Protein AF-A0A140KDW2-F1 (afdb_monomer_lite)

Foldseek 3Di:
DPPLVVCQQVCQVLQVHDGCLLVVLLPDDDPVPQSVDQSPQLLNQLLVVVCSVPQKDKDALVVSLVVSQVCQVVDPHHNVRDDPDSVVSVVVCVSCQVSCVSRQKHWDWFFDDPVRGIMIMIHGRDD

Secondary structure (DSSP, 8-state):
--SSTTTHHHHTGGGTPPTTHHHHHTTS-S-TTTTHHHHT-HHHHHHHHHHHH-SEEEE-HHHHHHHHHHHGGGSSS-TTTS-SSHHHHHHHHHHHHHHHHHTTEEEEEEEETTTTEEEEEEEE---

pLDDT: mean 71.91, std 20.24, range [28.05, 95.19]

Radius of gyration: 14.61 Å; chains: 1; bounding box: 35×35×35 Å

Structure (mmCIF, N/CA/C/O backbone):
data_AF-A0A140KDW2-F1
#
_entry.id   AF-A0A140KDW2-F1
#
loop_
_atom_site.group_PDB
_atom_site.id
_atom_site.type_symbol
_atom_site.label_atom_id
_atom_site.label_alt_id
_atom_site.label_comp_id
_atom_site.label_asym_id
_atom_site.label_entity_id
_atom_site.label_seq_id
_atom_site.pdbx_PDB_ins_code
_atom_site.Cartn_x
_atom_site.Cartn_y
_atom_site.Cartn_z
_atom_site.occupancy
_atom_site.B_iso_or_equiv
_atom_site.auth_seq_id
_atom_site.auth_comp_id
_atom_site.auth_asym_id
_atom_site.auth_atom_id
_atom_site.pdbx_PDB_model_num
ATOM 1 N N . MET A 1 1 ? 17.615 -7.715 -18.105 1.00 37.72 1 MET A N 1
ATOM 2 C CA . MET A 1 1 ? 16.428 -7.559 -17.235 1.00 37.72 1 MET A CA 1
ATOM 3 C C . MET A 1 1 ? 15.828 -8.936 -16.998 1.00 37.72 1 MET A C 1
ATOM 5 O O . MET A 1 1 ? 14.771 -9.239 -17.527 1.00 37.72 1 MET A O 1
ATOM 9 N N . ALA A 1 2 ? 16.565 -9.793 -16.287 1.00 28.05 2 ALA A N 1
ATOM 10 C CA . ALA A 1 2 ? 16.181 -11.183 -16.024 1.00 28.05 2 ALA A CA 1
ATOM 11 C C . ALA A 1 2 ? 16.378 -11.583 -14.549 1.00 28.05 2 ALA A C 1
ATOM 13 O O . ALA A 1 2 ? 15.960 -12.665 -14.168 1.00 28.05 2 ALA A O 1
ATOM 14 N N . ASP A 1 3 ? 16.926 -10.702 -13.708 1.00 37.81 3 ASP A N 1
ATOM 15 C CA . ASP A 1 3 ? 17.283 -11.067 -12.331 1.00 37.81 3 ASP A CA 1
ATOM 16 C C . ASP A 1 3 ? 16.114 -10.960 -11.331 1.00 37.81 3 ASP A C 1
ATOM 18 O O . ASP A 1 3 ? 16.182 -11.526 -10.250 1.00 37.81 3 ASP A O 1
ATOM 22 N N . PHE A 1 4 ? 15.011 -10.280 -11.681 1.00 36.97 4 PHE A N 1
ATOM 23 C CA . PHE A 1 4 ? 13.839 -10.131 -10.795 1.00 36.97 4 PHE A CA 1
ATOM 24 C C . PHE A 1 4 ? 12.805 -11.260 -10.943 1.00 36.97 4 PHE A C 1
ATOM 26 O O . PHE A 1 4 ? 12.087 -11.578 -9.997 1.00 36.97 4 PHE A O 1
ATOM 33 N N . ALA A 1 5 ? 12.736 -11.896 -12.119 1.00 37.47 5 ALA A N 1
ATOM 34 C CA . ALA A 1 5 ? 11.773 -12.964 -12.397 1.00 37.47 5 ALA A CA 1
ATOM 35 C C . ALA A 1 5 ? 12.111 -14.277 -11.670 1.00 37.47 5 ALA A C 1
ATOM 37 O O . ALA A 1 5 ? 11.245 -15.130 -11.499 1.00 37.47 5 ALA A O 1
ATOM 38 N N . GLU A 1 6 ? 13.357 -14.442 -11.225 1.00 35.75 6 GLU A N 1
ATOM 39 C CA . GLU A 1 6 ? 13.811 -15.668 -10.572 1.00 35.75 6 GLU A CA 1
ATOM 40 C C . GLU A 1 6 ? 13.463 -15.678 -9.066 1.00 35.75 6 GLU A C 1
ATOM 42 O O . GLU A 1 6 ? 13.223 -16.740 -8.493 1.00 35.75 6 GLU A O 1
ATOM 47 N N . TRP A 1 7 ? 13.333 -14.504 -8.431 1.00 36.09 7 TRP A N 1
ATOM 48 C CA . TRP A 1 7 ? 13.195 -14.376 -6.968 1.00 36.09 7 TRP A CA 1
ATOM 49 C C . TRP A 1 7 ? 11.746 -14.254 -6.489 1.00 36.09 7 TRP A C 1
ATOM 51 O O . TRP A 1 7 ? 11.422 -14.721 -5.395 1.00 36.09 7 TRP A O 1
ATOM 61 N N . VAL A 1 8 ? 10.844 -13.742 -7.336 1.00 40.19 8 VAL A N 1
ATOM 62 C CA . VAL A 1 8 ? 9.392 -13.736 -7.063 1.00 40.19 8 VAL A CA 1
ATOM 63 C C . VAL A 1 8 ? 8.868 -15.158 -6.816 1.00 40.19 8 VAL A C 1
ATOM 65 O O . VAL A 1 8 ? 7.942 -15.341 -6.034 1.00 40.19 8 VAL A O 1
ATOM 68 N N . THR A 1 9 ? 9.529 -16.178 -7.366 1.00 41.75 9 THR A N 1
ATOM 69 C CA . THR A 1 9 ? 9.189 -17.597 -7.180 1.00 41.75 9 THR A CA 1
ATOM 70 C C . THR A 1 9 ? 9.491 -18.132 -5.768 1.00 41.75 9 THR A C 1
ATOM 72 O O . THR A 1 9 ? 8.909 -19.127 -5.338 1.00 41.75 9 THR A O 1
ATOM 75 N N . ALA A 1 10 ? 10.391 -17.491 -5.009 1.00 40.72 10 ALA A N 1
ATOM 76 C CA . ALA A 1 10 ? 10.848 -17.995 -3.709 1.00 40.72 10 ALA A CA 1
ATOM 77 C C . ALA A 1 10 ? 9.949 -17.581 -2.525 1.00 40.72 10 ALA A C 1
ATOM 79 O O . ALA A 1 10 ? 9.944 -18.262 -1.499 1.00 40.72 10 ALA A O 1
ATOM 80 N N . ALA A 1 11 ? 9.164 -16.503 -2.656 1.00 40.66 11 ALA A N 1
ATOM 81 C CA . ALA A 1 11 ? 8.269 -16.004 -1.599 1.00 40.66 11 ALA A CA 1
ATOM 82 C C . ALA A 1 11 ? 6.836 -16.576 -1.671 1.00 40.66 11 ALA A C 1
ATOM 84 O O . ALA A 1 11 ? 6.062 -16.475 -0.717 1.00 40.66 11 ALA A O 1
ATOM 85 N N . GLU A 1 12 ? 6.475 -17.219 -2.783 1.00 43.09 12 GLU A N 1
ATOM 86 C CA . GLU A 1 12 ? 5.147 -17.802 -3.026 1.00 43.09 12 GLU A CA 1
ATOM 87 C C . GLU A 1 12 ? 4.727 -18.890 -2.011 1.00 43.09 12 GLU A C 1
ATOM 89 O O . GLU A 1 12 ? 3.570 -18.861 -1.570 1.00 43.09 12 GLU A O 1
ATOM 94 N N . PRO A 1 13 ? 5.617 -19.796 -1.541 1.00 45.19 13 PRO A N 1
ATOM 95 C CA . PRO A 1 13 ? 5.218 -20.865 -0.624 1.00 45.19 13 PRO A CA 1
ATOM 96 C C . PRO A 1 13 ? 4.855 -20.362 0.778 1.00 45.19 13 PRO A C 1
ATOM 98 O O . PRO A 1 13 ? 3.999 -20.948 1.438 1.00 45.19 13 PRO A O 1
ATOM 101 N N . ALA A 1 14 ? 5.475 -19.269 1.240 1.00 46.12 14 ALA A N 1
ATOM 102 C CA . ALA A 1 14 ? 5.248 -18.725 2.583 1.00 46.12 14 ALA A CA 1
ATOM 103 C C . ALA A 1 14 ? 3.878 -18.036 2.727 1.00 46.12 14 ALA A C 1
ATOM 105 O O . ALA A 1 14 ? 3.397 -17.819 3.839 1.00 46.12 14 ALA A O 1
ATOM 106 N N . LEU A 1 15 ? 3.240 -17.705 1.602 1.00 46.31 15 LEU A N 1
ATOM 107 C CA . LEU A 1 15 ? 1.992 -16.948 1.550 1.00 46.31 15 LEU A CA 1
ATOM 108 C C . LEU A 1 15 ? 0.763 -17.794 1.176 1.00 46.31 15 LEU A C 1
ATOM 110 O O . LEU A 1 15 ? -0.349 -17.270 1.216 1.00 46.31 15 LEU A O 1
ATOM 114 N N . GLY A 1 16 ? 0.937 -19.083 0.856 1.00 46.78 16 GLY A N 1
ATOM 115 C CA . GLY A 1 16 ? -0.156 -19.975 0.446 1.00 46.78 16 GLY A CA 1
ATOM 116 C C . GLY A 1 16 ? -0.655 -19.740 -0.985 1.00 46.78 16 GLY A C 1
ATOM 117 O O . 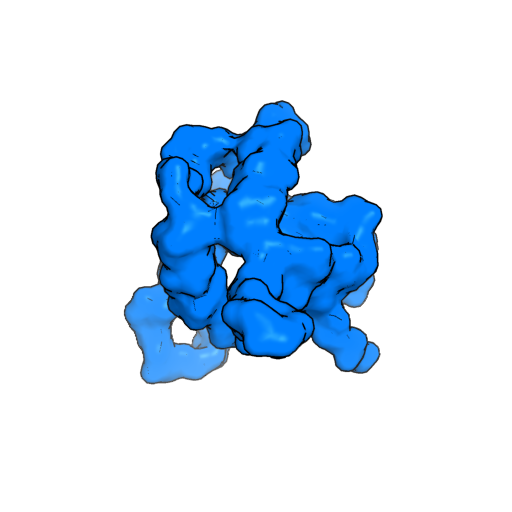GLY A 1 16 ? -1.736 -20.208 -1.343 1.00 46.78 16 GLY A O 1
ATOM 118 N N . PHE A 1 17 ? 0.112 -19.023 -1.810 1.00 50.19 17 PHE A N 1
ATOM 119 C CA . PHE A 1 17 ? -0.227 -18.772 -3.209 1.00 50.19 17 PHE A CA 1
ATOM 120 C C . PHE A 1 17 ? 0.390 -19.840 -4.118 1.00 50.19 17 PHE A C 1
ATOM 122 O O . PHE A 1 17 ? 1.470 -20.362 -3.849 1.00 50.19 17 PHE A O 1
ATOM 129 N N . LYS A 1 18 ? -0.299 -20.184 -5.215 1.00 43.88 18 LYS A N 1
ATOM 130 C CA . LYS A 1 18 ? 0.271 -21.076 -6.234 1.00 43.88 18 LYS A CA 1
ATOM 131 C C . LYS A 1 18 ? 1.437 -20.377 -6.924 1.00 43.88 18 LYS A C 1
ATOM 133 O O . LYS A 1 18 ? 1.297 -19.223 -7.342 1.00 43.88 18 LYS A O 1
ATOM 138 N N . SER A 1 19 ? 2.543 -21.091 -7.095 1.00 41.84 19 SER A N 1
ATOM 139 C CA . SER A 1 19 ? 3.688 -20.539 -7.805 1.00 41.84 19 SER A CA 1
ATOM 140 C C . SER A 1 19 ? 3.347 -20.138 -9.237 1.00 41.84 19 SER A C 1
ATOM 142 O O . SER A 1 19 ? 2.658 -20.874 -9.943 1.00 41.84 19 SER A O 1
ATOM 144 N N . GLY A 1 20 ? 3.784 -18.951 -9.653 1.00 47.09 20 GLY A N 1
ATOM 145 C CA . GLY A 1 20 ? 3.527 -18.389 -10.976 1.00 47.09 20 GLY A CA 1
ATOM 146 C C . GLY A 1 20 ? 2.168 -17.702 -11.146 1.00 47.09 20 GLY A C 1
ATOM 147 O O . GLY A 1 20 ? 1.899 -17.187 -12.230 1.00 47.09 20 GLY A O 1
ATOM 148 N N . THR A 1 21 ? 1.317 -17.615 -10.112 1.00 52.59 21 THR A N 1
ATOM 149 C CA . THR A 1 21 ? 0.018 -16.904 -10.214 1.00 52.59 21 THR A CA 1
ATOM 150 C C . THR A 1 21 ? 0.221 -15.427 -10.563 1.00 52.59 21 THR A C 1
ATOM 152 O O . THR A 1 21 ? -0.557 -14.838 -11.311 1.00 52.59 21 THR A O 1
ATOM 155 N N . PHE A 1 22 ? 1.318 -14.848 -10.078 1.00 48.50 22 PHE A N 1
ATOM 156 C CA . PHE A 1 22 ? 1.698 -13.465 -10.332 1.00 48.50 22 PHE A CA 1
ATOM 157 C C . PHE A 1 22 ? 2.106 -13.241 -11.802 1.00 48.50 22 PHE A C 1
ATOM 159 O O . PHE A 1 22 ? 1.517 -12.409 -12.498 1.00 48.50 22 PHE A O 1
ATOM 166 N N . LEU A 1 23 ? 3.011 -14.086 -12.314 1.00 49.75 23 LEU A N 1
ATOM 167 C CA . LEU A 1 23 ? 3.428 -14.107 -13.723 1.00 49.75 23 LEU A CA 1
ATOM 168 C C . LEU A 1 23 ? 2.296 -14.504 -14.687 1.00 49.75 23 LEU A C 1
ATOM 170 O O . LEU A 1 23 ? 2.357 -14.189 -15.873 1.00 49.75 23 LEU A O 1
ATOM 174 N N . GLN A 1 24 ? 1.251 -15.190 -14.218 1.00 47.78 24 GLN A N 1
ATOM 175 C CA . GLN A 1 24 ? 0.118 -15.597 -15.052 1.00 47.78 24 GLN A CA 1
ATOM 176 C C . GLN A 1 24 ? -1.009 -14.547 -15.065 1.00 47.78 24 GLN A C 1
ATOM 178 O O . GLN A 1 24 ? -1.592 -14.282 -16.122 1.00 47.78 24 GLN A O 1
ATOM 183 N N . ALA A 1 25 ? -1.267 -13.865 -13.940 1.00 48.03 25 ALA A N 1
ATOM 184 C CA . ALA A 1 25 ? -2.162 -12.701 -13.875 1.00 48.03 25 ALA A CA 1
ATOM 185 C C . ALA A 1 25 ? -1.671 -11.543 -14.774 1.00 48.03 25 ALA A C 1
ATOM 187 O O . ALA A 1 25 ? -2.471 -10.782 -15.337 1.00 48.03 25 ALA A O 1
ATOM 188 N N . TYR A 1 26 ? -0.355 -11.468 -14.996 1.00 43.72 26 TYR A N 1
ATOM 189 C CA . TYR A 1 26 ? 0.301 -10.614 -15.987 1.00 43.72 26 TYR A CA 1
ATOM 190 C C . TYR A 1 26 ? -0.274 -10.791 -17.407 1.00 43.72 26 TYR A C 1
ATOM 192 O O . TYR A 1 26 ? -0.537 -9.802 -18.093 1.00 43.72 26 TYR A O 1
ATOM 200 N N . GLN A 1 27 ? -0.590 -12.015 -17.843 1.00 42.31 27 GLN A N 1
ATOM 201 C CA . GLN A 1 27 ? -0.860 -12.302 -19.261 1.00 42.31 27 GLN A CA 1
ATOM 202 C C . GLN A 1 27 ? -2.301 -12.017 -19.717 1.00 42.31 27 GLN A C 1
ATOM 204 O O . GLN A 1 27 ? -2.526 -11.740 -20.895 1.00 42.31 27 GLN A O 1
ATOM 209 N N . THR A 1 28 ? -3.287 -11.993 -18.813 1.00 42.19 28 THR A N 1
ATOM 210 C CA . THR A 1 28 ? -4.706 -11.904 -19.219 1.00 42.19 28 THR A CA 1
ATOM 211 C C . THR A 1 28 ? -5.318 -10.532 -18.908 1.00 42.19 28 THR A C 1
ATOM 213 O O . THR A 1 28 ? -5.385 -10.139 -17.748 1.00 42.19 28 THR A O 1
ATOM 216 N N . ASN A 1 29 ? -5.759 -9.816 -19.955 1.00 42.78 29 ASN A N 1
ATOM 217 C CA . ASN A 1 29 ? -6.566 -8.570 -20.012 1.00 42.78 29 ASN A CA 1
ATOM 218 C C . ASN A 1 29 ? -5.862 -7.235 -20.362 1.00 42.78 29 ASN A C 1
ATOM 220 O O . ASN A 1 29 ? -5.336 -6.521 -19.515 1.00 42.78 29 ASN A O 1
ATOM 224 N N . ARG A 1 30 ? -5.869 -6.936 -21.673 1.00 41.28 30 ARG A N 1
ATOM 225 C CA . ARG A 1 30 ? -6.435 -5.780 -22.423 1.00 41.28 30 ARG A CA 1
ATOM 226 C C . ARG A 1 30 ? -6.421 -4.328 -21.881 1.00 41.28 30 ARG A C 1
ATOM 228 O O . ARG A 1 30 ? -7.031 -3.476 -22.515 1.00 41.28 30 ARG A O 1
ATOM 235 N N . GLU A 1 31 ? -5.667 -4.009 -20.831 1.00 45.28 31 GLU A N 1
ATOM 236 C CA . GLU A 1 31 ? -5.362 -2.629 -20.387 1.00 45.28 31 GLU A CA 1
ATOM 237 C C . GLU A 1 31 ? -3.839 -2.441 -20.229 1.00 45.28 31 GLU A C 1
ATOM 239 O O . GLU A 1 31 ? -3.297 -2.299 -19.132 1.00 45.28 31 GLU A O 1
ATOM 244 N N . GLN A 1 32 ? -3.113 -2.502 -21.349 1.00 42.50 32 GLN A N 1
ATOM 245 C CA . GLN A 1 32 ? -1.648 -2.654 -21.398 1.00 42.50 32 GLN A CA 1
ATOM 246 C C . GLN A 1 32 ? -0.815 -1.586 -20.651 1.00 42.50 32 GLN A C 1
ATOM 248 O O . GLN A 1 32 ? 0.362 -1.824 -20.398 1.00 42.50 32 GLN A O 1
ATOM 253 N N . SER A 1 33 ? -1.372 -0.443 -20.231 1.00 45.34 33 SER A N 1
ATOM 254 C CA . SER A 1 33 ? -0.606 0.601 -19.524 1.00 45.34 33 SER A CA 1
ATOM 255 C C . SER A 1 33 ? -0.497 0.433 -18.001 1.00 45.34 33 SER A C 1
ATOM 257 O O . SER A 1 33 ? 0.338 1.099 -17.393 1.00 45.34 33 SER A O 1
ATOM 259 N N . GLN A 1 34 ? -1.312 -0.410 -17.352 1.00 46.50 34 GLN A N 1
ATOM 260 C CA . GLN A 1 34 ? -1.285 -0.541 -15.880 1.00 46.50 34 GLN A CA 1
ATOM 261 C C . GLN A 1 34 ? -0.410 -1.695 -15.372 1.00 46.50 34 GLN A C 1
ATOM 263 O O . GLN A 1 34 ? 0.121 -1.613 -14.267 1.00 46.50 34 GLN A O 1
ATOM 268 N N . LYS A 1 35 ? -0.201 -2.743 -16.175 1.00 44.94 35 LYS A N 1
ATOM 269 C CA . LYS A 1 35 ? 0.461 -3.982 -15.731 1.00 44.94 35 LYS A CA 1
ATOM 270 C C . LYS A 1 35 ? 1.976 -3.888 -15.562 1.00 44.94 35 LYS A C 1
ATOM 272 O O . LYS A 1 35 ? 2.490 -4.436 -14.597 1.00 44.94 35 LYS A O 1
ATOM 277 N N . LEU A 1 36 ? 2.662 -3.092 -16.386 1.00 44.66 36 LEU A N 1
ATOM 278 C CA . LEU A 1 36 ? 4.089 -2.775 -16.196 1.00 44.66 36 LEU A CA 1
ATOM 279 C C . LEU A 1 36 ? 4.379 -2.070 -14.857 1.00 44.66 36 LEU A C 1
ATOM 281 O O . LEU A 1 36 ? 5.529 -1.903 -14.486 1.00 44.66 36 LEU A O 1
ATOM 285 N N . THR A 1 37 ? 3.351 -1.604 -14.136 1.00 55.47 37 THR A N 1
ATOM 286 C CA . THR A 1 37 ? 3.554 -0.781 -12.941 1.00 55.47 37 THR A CA 1
ATOM 287 C C . THR A 1 37 ? 3.778 -1.600 -11.670 1.00 55.47 37 THR A C 1
ATOM 289 O O . THR A 1 37 ? 4.307 -1.020 -10.739 1.00 55.47 37 THR A O 1
ATOM 292 N N . ILE A 1 38 ? 3.368 -2.873 -11.571 1.00 58.22 38 ILE A N 1
ATOM 293 C CA . ILE A 1 38 ? 3.324 -3.581 -10.269 1.00 58.22 38 ILE A CA 1
ATOM 294 C C . ILE A 1 38 ? 4.628 -4.306 -9.937 1.00 58.22 38 ILE A C 1
ATOM 296 O O . ILE A 1 38 ? 5.083 -4.176 -8.805 1.00 58.22 38 ILE A O 1
ATOM 300 N N . GLU A 1 39 ? 5.228 -5.006 -10.906 1.00 52.50 39 GLU A N 1
ATOM 301 C CA . GLU A 1 39 ? 6.528 -5.689 -10.755 1.00 52.50 39 GLU A CA 1
ATOM 302 C C . GLU A 1 39 ? 7.635 -4.720 -10.333 1.00 52.50 39 GLU A C 1
ATOM 304 O O . GLU A 1 39 ? 8.367 -4.992 -9.388 1.00 52.50 39 GLU A O 1
ATOM 309 N N . ASP A 1 40 ? 7.650 -3.532 -10.938 1.00 61.75 40 ASP A N 1
ATOM 310 C CA . ASP A 1 40 ? 8.584 -2.456 -10.607 1.00 61.75 40 ASP A CA 1
ATOM 311 C C . ASP A 1 40 ? 8.008 -1.463 -9.582 1.00 61.75 40 ASP A C 1
ATOM 313 O O . ASP A 1 40 ? 8.480 -0.329 -9.498 1.00 61.75 40 ASP A O 1
ATOM 317 N N . SER A 1 41 ? 6.948 -1.805 -8.831 1.00 76.44 41 SER A N 1
ATOM 318 C CA . SER A 1 41 ? 6.429 -0.907 -7.792 1.00 76.44 41 SER A CA 1
ATOM 319 C C . SER A 1 41 ? 7.051 -1.216 -6.431 1.00 76.44 41 SER A C 1
ATOM 321 O O . SER A 1 41 ? 6.633 -2.173 -5.774 1.00 76.44 41 SER A O 1
ATOM 323 N N . PRO A 1 42 ? 7.887 -0.314 -5.887 1.00 82.94 42 PRO A N 1
ATOM 324 C CA . PRO A 1 42 ? 8.309 -0.378 -4.490 1.00 82.94 42 PRO A CA 1
ATOM 325 C C . PRO A 1 42 ? 7.121 -0.388 -3.522 1.00 82.94 42 PRO A C 1
ATOM 327 O O . PRO A 1 42 ? 7.210 -0.923 -2.423 1.00 82.94 42 PRO A O 1
ATOM 330 N N . VAL A 1 43 ? 5.987 0.206 -3.920 1.00 86.56 43 VAL A N 1
ATOM 331 C CA . VAL A 1 43 ? 4.768 0.205 -3.106 1.00 86.56 43 VAL A CA 1
ATOM 332 C C . VAL A 1 43 ? 4.106 -1.167 -3.101 1.00 86.56 43 VAL A C 1
ATOM 334 O O . VAL A 1 43 ? 3.666 -1.588 -2.038 1.00 86.56 43 VAL A O 1
ATOM 337 N N . ALA A 1 44 ? 4.038 -1.871 -4.233 1.00 83.94 44 ALA A N 1
ATOM 338 C CA . ALA A 1 44 ? 3.468 -3.218 -4.263 1.00 83.94 44 ALA A CA 1
ATOM 339 C C . ALA A 1 44 ? 4.279 -4.182 -3.384 1.00 83.94 44 ALA A C 1
ATOM 341 O O . ALA A 1 44 ? 3.695 -4.842 -2.524 1.00 83.94 44 ALA A O 1
ATOM 342 N N . LEU A 1 45 ? 5.611 -4.164 -3.523 1.00 82.00 45 LEU A N 1
ATOM 343 C CA . LEU A 1 45 ? 6.531 -4.942 -2.686 1.00 82.00 45 LEU A CA 1
ATOM 344 C C . LEU A 1 45 ? 6.348 -4.613 -1.199 1.00 82.00 45 LEU A C 1
ATOM 346 O O . LEU A 1 45 ? 6.151 -5.501 -0.377 1.00 82.00 45 LEU A O 1
ATOM 350 N N . ALA A 1 46 ? 6.293 -3.326 -0.853 1.00 87.12 46 ALA A N 1
ATOM 351 C CA . ALA A 1 46 ? 6.056 -2.890 0.519 1.00 87.12 46 ALA A CA 1
ATOM 352 C C . ALA A 1 46 ? 4.722 -3.382 1.114 1.00 87.12 46 ALA A C 1
ATOM 354 O O . ALA A 1 46 ? 4.664 -3.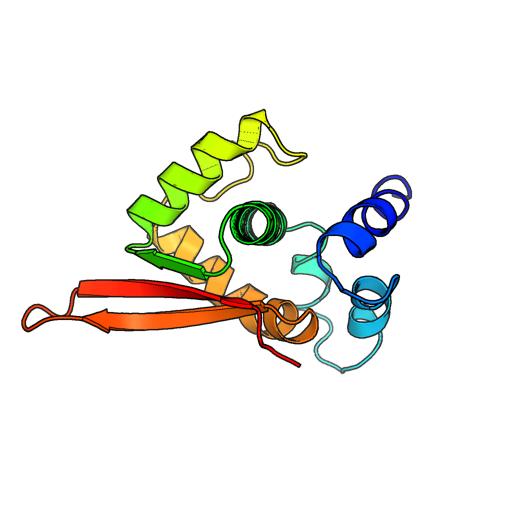710 2.300 1.00 87.12 46 ALA A O 1
ATOM 355 N N . ILE A 1 47 ? 3.643 -3.422 0.322 1.00 88.06 47 ILE A N 1
ATOM 356 C CA . ILE A 1 47 ? 2.345 -3.940 0.781 1.00 88.06 47 ILE A CA 1
ATOM 357 C C . ILE A 1 47 ? 2.384 -5.460 0.967 1.00 88.06 47 ILE A C 1
ATOM 359 O O . ILE A 1 47 ? 1.794 -5.973 1.917 1.00 88.06 47 ILE A O 1
ATOM 363 N N . GLN A 1 48 ? 3.099 -6.183 0.111 1.00 81.12 48 GLN A N 1
ATOM 364 C CA . GLN A 1 48 ? 3.294 -7.621 0.275 1.00 81.12 48 GLN A CA 1
ATOM 365 C C . GLN A 1 48 ? 4.070 -7.929 1.559 1.00 81.12 48 GLN A C 1
ATOM 367 O O . GLN A 1 48 ? 3.586 -8.682 2.400 1.00 81.12 48 GLN A O 1
ATOM 372 N N . SER A 1 49 ? 5.211 -7.267 1.760 1.00 81.19 49 SER A N 1
ATOM 373 C CA . SER A 1 49 ? 6.036 -7.398 2.966 1.00 81.19 49 SER A CA 1
ATOM 374 C C . SER A 1 49 ? 5.272 -7.072 4.253 1.00 81.19 49 SER A C 1
ATOM 376 O O . SER A 1 49 ? 5.526 -7.654 5.309 1.00 81.19 49 SER A O 1
ATOM 378 N N . LEU A 1 50 ? 4.323 -6.135 4.182 1.00 86.62 50 LEU A N 1
ATOM 379 C CA . LEU A 1 50 ? 3.401 -5.849 5.277 1.00 86.62 50 LEU A CA 1
ATOM 380 C C . LEU A 1 50 ? 2.500 -7.055 5.575 1.00 86.62 50 LEU A C 1
ATOM 382 O O . LEU A 1 50 ? 2.407 -7.477 6.726 1.00 86.62 50 LEU A O 1
ATOM 386 N N . LE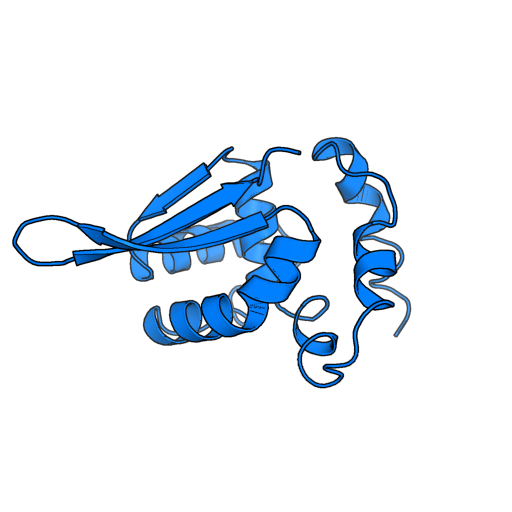U A 1 51 ? 1.875 -7.630 4.546 1.00 85.44 51 LEU A N 1
ATOM 387 C CA . LEU A 1 51 ? 0.927 -8.736 4.696 1.00 85.44 51 LEU A CA 1
ATOM 388 C C . LEU A 1 51 ? 1.569 -10.118 4.936 1.00 85.44 51 LEU A C 1
ATOM 390 O O . LEU A 1 51 ? 0.880 -11.096 5.242 1.00 85.44 51 LEU A O 1
ATOM 394 N N . GLU A 1 52 ? 2.887 -10.224 4.791 1.00 79.69 52 GLU A N 1
ATOM 395 C CA . GLU A 1 52 ? 3.673 -11.351 5.305 1.00 79.69 52 GLU A CA 1
ATOM 396 C C . GLU A 1 52 ? 3.737 -11.351 6.835 1.00 79.69 52 GLU A C 1
ATOM 398 O O . GLU A 1 52 ? 3.793 -12.410 7.455 1.00 79.69 52 GLU A O 1
ATOM 403 N N . ARG A 1 53 ? 3.730 -10.163 7.449 1.00 77.06 53 ARG A N 1
ATOM 404 C CA . ARG A 1 53 ? 3.851 -9.985 8.904 1.00 77.06 53 ARG A CA 1
ATOM 405 C C . ARG A 1 53 ? 2.497 -9.894 9.586 1.00 77.06 53 ARG A C 1
ATOM 407 O O . ARG A 1 53 ? 2.340 -10.374 10.704 1.00 77.06 53 ARG A O 1
ATOM 414 N N . GLU A 1 54 ? 1.542 -9.259 8.920 1.00 80.81 54 GLU A N 1
ATOM 415 C CA . GLU A 1 54 ? 0.209 -8.990 9.443 1.00 80.81 54 GLU A CA 1
ATOM 416 C C . GLU A 1 54 ? -0.844 -9.573 8.498 1.00 80.81 54 GLU A C 1
ATOM 418 O O . GLU A 1 54 ? -0.779 -9.398 7.288 1.00 80.81 54 GLU A O 1
ATOM 423 N N . SER A 1 55 ? -1.855 -10.266 9.019 1.00 81.12 55 SER A N 1
ATOM 424 C CA . SER A 1 55 ? -2.938 -10.804 8.177 1.00 81.12 55 SER A CA 1
ATOM 425 C C . SER A 1 55 ? -3.797 -9.702 7.545 1.00 81.12 55 SER A C 1
ATOM 427 O O . SER A 1 55 ? -4.343 -9.876 6.453 1.00 81.12 55 SER A O 1
ATOM 429 N N . CYS A 1 56 ? -3.897 -8.561 8.221 1.00 88.69 56 CYS A N 1
ATOM 430 C CA . CYS A 1 56 ? -4.543 -7.352 7.744 1.00 88.69 56 CYS A CA 1
ATOM 431 C C . CYS A 1 56 ? -3.895 -6.130 8.394 1.00 88.69 56 CYS A C 1
ATOM 433 O O . CYS A 1 56 ? -3.462 -6.198 9.543 1.00 88.69 56 CYS A O 1
ATOM 435 N N . TRP A 1 57 ? -3.922 -4.999 7.700 1.00 93.69 57 TRP A N 1
ATOM 436 C CA . TRP A 1 57 ? -3.480 -3.720 8.237 1.00 93.69 57 TRP A CA 1
ATOM 437 C C . TRP A 1 57 ? -4.558 -2.652 8.057 1.00 93.69 57 TRP A C 1
ATOM 439 O O . TRP A 1 57 ? -5.238 -2.592 7.029 1.00 93.69 57 TRP A O 1
ATOM 449 N N . GLN A 1 58 ? -4.704 -1.770 9.046 1.00 93.12 58 GLN A N 1
ATOM 450 C CA . GLN A 1 58 ? -5.594 -0.620 8.951 1.00 93.12 58 GLN A CA 1
ATOM 451 C C . GLN A 1 58 ? -5.011 0.614 9.636 1.00 93.12 58 GLN A C 1
ATOM 453 O O . GLN A 1 58 ? -4.583 0.560 10.784 1.00 93.12 58 GLN A O 1
ATOM 458 N N . GLY A 1 59 ? -5.095 1.757 8.960 1.00 93.44 59 GLY A N 1
ATOM 459 C CA . GLY A 1 59 ? -4.653 3.033 9.512 1.00 93.44 59 GLY A CA 1
ATOM 460 C C . GLY A 1 59 ? -4.665 4.152 8.481 1.00 93.44 59 GLY A C 1
ATOM 461 O O . GLY A 1 59 ? -5.189 4.023 7.378 1.00 93.44 59 GLY A O 1
ATOM 462 N N . THR A 1 60 ? -4.086 5.290 8.824 1.00 94.19 60 THR A N 1
ATOM 463 C CA . THR A 1 60 ? -3.932 6.428 7.916 1.00 94.19 60 THR A CA 1
ATOM 464 C C . THR A 1 60 ? -2.798 6.200 6.918 1.00 94.19 60 THR A C 1
ATOM 466 O O . THR A 1 60 ? -1.831 5.486 7.173 1.00 94.19 60 THR A O 1
ATOM 469 N N . ALA A 1 61 ? -2.846 6.895 5.782 1.00 92.38 61 ALA A N 1
ATOM 470 C CA . ALA A 1 61 ? -1.767 6.840 4.795 1.00 92.38 61 ALA A CA 1
ATOM 471 C C . ALA A 1 61 ? -0.393 7.259 5.361 1.00 92.38 61 ALA A C 1
ATOM 473 O O . ALA A 1 61 ? 0.641 6.824 4.860 1.00 92.38 61 ALA A O 1
ATOM 474 N N . THR A 1 62 ? -0.378 8.111 6.389 1.00 92.81 62 THR A N 1
ATOM 475 C CA . THR A 1 62 ? 0.848 8.542 7.073 1.00 92.81 62 THR A CA 1
ATOM 476 C C . THR A 1 62 ? 1.434 7.418 7.919 1.00 92.81 62 THR A C 1
ATOM 478 O O . THR A 1 62 ? 2.638 7.176 7.852 1.00 92.81 62 THR A O 1
ATOM 481 N N . GLU A 1 63 ? 0.591 6.717 8.680 1.00 92.75 63 GLU A N 1
ATOM 482 C CA . GLU A 1 63 ? 1.001 5.553 9.472 1.00 92.75 63 GLU A CA 1
ATOM 483 C C . GLU A 1 63 ? 1.515 4.443 8.562 1.00 92.75 63 GLU A C 1
ATOM 485 O O . GLU A 1 63 ? 2.613 3.941 8.797 1.00 92.75 63 GLU A O 1
ATOM 490 N N . LEU A 1 64 ? 0.794 4.158 7.470 1.00 93.56 64 LEU A N 1
ATOM 491 C CA . LEU A 1 64 ? 1.223 3.181 6.473 1.00 93.56 64 LEU A CA 1
ATOM 492 C C . LEU A 1 64 ? 2.607 3.523 5.931 1.00 93.56 64 LEU A C 1
ATOM 494 O O . LEU A 1 64 ? 3.495 2.681 5.948 1.00 93.56 64 LEU A O 1
ATOM 498 N N . LEU A 1 65 ? 2.805 4.772 5.487 1.00 92.38 65 LEU A N 1
ATOM 499 C CA . LEU A 1 65 ? 4.065 5.203 4.889 1.00 92.38 65 LEU A CA 1
ATOM 500 C C . LEU A 1 65 ? 5.238 5.081 5.867 1.00 92.38 65 LEU A C 1
ATOM 502 O O . LEU A 1 65 ? 6.323 4.658 5.474 1.00 92.38 65 LEU A O 1
ATOM 506 N N . LYS A 1 66 ? 5.034 5.469 7.130 1.00 90.75 66 LYS A N 1
ATOM 507 C CA . LYS A 1 66 ? 6.056 5.351 8.176 1.00 90.75 66 LYS A CA 1
ATOM 508 C C . LYS A 1 66 ? 6.414 3.886 8.420 1.00 90.75 66 LYS A C 1
ATOM 510 O O . LYS A 1 66 ? 7.594 3.562 8.526 1.00 90.75 66 LYS A O 1
ATOM 515 N N . LEU A 1 67 ? 5.401 3.028 8.481 1.00 89.50 67 LEU A N 1
ATOM 516 C CA . LEU A 1 67 ? 5.553 1.605 8.737 1.00 89.50 67 LEU A CA 1
ATOM 517 C C . LEU A 1 67 ? 6.328 0.917 7.607 1.00 89.50 67 LEU A C 1
ATOM 519 O O . LEU A 1 67 ? 7.379 0.332 7.862 1.00 89.50 67 LEU A O 1
ATOM 523 N N . ILE A 1 68 ? 5.902 1.086 6.352 1.00 87.38 68 ILE A N 1
ATOM 524 C CA . ILE A 1 68 ? 6.574 0.447 5.211 1.00 87.38 68 ILE A CA 1
ATOM 525 C C . ILE A 1 68 ? 7.986 0.994 4.961 1.00 87.38 68 ILE A C 1
ATOM 527 O O . ILE A 1 68 ? 8.861 0.248 4.523 1.00 87.38 68 ILE A O 1
ATOM 531 N N . LYS A 1 69 ? 8.258 2.268 5.284 1.00 87.12 69 LYS A N 1
ATOM 532 C CA . LYS A 1 69 ? 9.626 2.818 5.259 1.00 87.12 69 LYS A CA 1
ATOM 533 C C . LYS A 1 69 ? 10.513 2.207 6.336 1.00 87.12 69 LYS A C 1
ATOM 535 O O . LYS A 1 69 ? 11.684 1.969 6.076 1.00 87.12 69 LYS A O 1
ATOM 540 N N . GLY A 1 70 ? 9.962 1.935 7.519 1.00 82.44 70 GLY A N 1
ATOM 541 C CA . GLY A 1 70 ? 10.675 1.223 8.580 1.00 82.44 70 GLY A CA 1
ATOM 542 C C . GLY A 1 70 ? 11.026 -0.217 8.198 1.00 82.44 70 GLY A C 1
ATOM 543 O O . GLY A 1 70 ? 11.981 -0.778 8.730 1.00 82.44 70 GLY A O 1
ATOM 544 N N . TYR A 1 71 ? 10.280 -0.806 7.263 1.00 75.88 71 TYR A N 1
ATOM 545 C CA . TYR A 1 71 ? 10.538 -2.153 6.759 1.00 75.88 71 TYR A CA 1
ATOM 546 C C . TYR A 1 71 ? 11.501 -2.186 5.571 1.00 75.88 71 TYR A C 1
ATOM 548 O O . TYR A 1 71 ? 12.120 -3.221 5.363 1.00 75.88 71 TYR A O 1
ATOM 556 N N . ALA A 1 72 ? 11.716 -1.069 4.870 1.00 71.50 72 ALA A N 1
ATOM 557 C CA . ALA A 1 72 ? 12.577 -1.002 3.685 1.00 71.50 72 ALA A CA 1
ATOM 558 C C . ALA A 1 72 ? 13.989 -1.573 3.909 1.00 71.50 72 ALA A C 1
ATOM 560 O O . ALA A 1 72 ? 14.530 -2.240 3.045 1.00 71.50 72 ALA A O 1
ATOM 561 N N . THR A 1 73 ? 14.578 -1.396 5.095 1.00 62.72 73 THR A N 1
ATOM 562 C CA . THR A 1 73 ? 15.915 -1.939 5.405 1.00 62.72 73 THR A CA 1
ATOM 563 C C . THR A 1 73 ? 15.965 -3.473 5.429 1.00 62.72 73 THR A C 1
ATOM 565 O O . THR A 1 73 ? 17.045 -4.050 5.375 1.00 62.72 73 THR A O 1
ATOM 568 N N . LYS A 1 74 ? 14.815 -4.145 5.568 1.00 59.12 74 LYS A N 1
ATOM 569 C CA . LYS A 1 74 ? 14.705 -5.608 5.674 1.00 59.12 74 LYS A CA 1
ATOM 570 C C . LYS A 1 74 ? 14.273 -6.287 4.371 1.00 59.12 74 LYS A C 1
ATOM 572 O O . LYS A 1 74 ? 14.237 -7.511 4.352 1.00 59.12 74 LYS A O 1
ATOM 577 N N . TYR A 1 75 ? 13.926 -5.525 3.337 1.00 61.62 75 TYR A N 1
ATOM 578 C CA . TYR A 1 75 ? 13.338 -6.033 2.097 1.00 61.62 75 TYR A CA 1
ATOM 579 C C . TYR A 1 75 ? 14.021 -5.430 0.867 1.00 61.62 75 TYR A C 1
ATOM 581 O O . TYR A 1 75 ? 14.788 -4.477 0.964 1.00 61.62 75 TYR A O 1
ATOM 589 N N . GLU A 1 76 ? 13.717 -5.980 -0.304 1.00 66.50 76 GLU A N 1
ATOM 590 C CA . GLU A 1 76 ? 14.359 -5.673 -1.591 1.00 66.50 76 GLU A CA 1
ATOM 591 C C . GLU A 1 76 ? 13.873 -4.358 -2.232 1.00 66.50 76 GLU A C 1
ATOM 593 O O . GLU A 1 76 ? 13.915 -4.194 -3.448 1.00 66.50 76 GLU A O 1
ATOM 598 N N . TYR A 1 77 ? 13.409 -3.396 -1.425 1.00 71.38 77 TYR A N 1
ATOM 599 C CA . TYR A 1 77 ? 12.999 -2.069 -1.890 1.00 71.38 77 TYR A CA 1
ATOM 600 C C . TYR A 1 77 ? 13.658 -0.958 -1.068 1.00 71.38 77 TYR A C 1
ATOM 602 O O . TYR A 1 77 ? 13.745 -1.028 0.159 1.00 71.38 77 TYR A O 1
ATOM 610 N N . SER A 1 78 ? 14.083 0.127 -1.723 1.00 74.50 78 SER A N 1
ATOM 611 C CA . SER A 1 78 ? 14.646 1.269 -1.004 1.00 74.50 78 SER A CA 1
ATOM 612 C C . SER A 1 78 ? 13.546 2.157 -0.431 1.00 74.50 78 SER A C 1
ATOM 614 O O . SER A 1 78 ? 12.549 2.469 -1.087 1.00 74.50 78 SER A O 1
ATOM 616 N N . ALA A 1 79 ? 13.764 2.687 0.776 1.00 76.00 79 ALA A N 1
ATOM 617 C CA . ALA A 1 79 ? 12.895 3.723 1.340 1.00 76.00 79 ALA A CA 1
ATOM 618 C C . ALA A 1 79 ? 12.839 4.982 0.450 1.00 76.00 79 ALA A C 1
ATOM 620 O O . ALA A 1 79 ? 11.880 5.756 0.530 1.00 76.00 79 ALA A O 1
ATOM 621 N N . SER A 1 80 ? 13.870 5.175 -0.379 1.00 80.19 80 SER A N 1
ATOM 622 C CA . SER A 1 80 ? 13.990 6.244 -1.371 1.00 80.19 80 SER A CA 1
ATOM 623 C C . SER A 1 80 ? 13.058 6.062 -2.568 1.00 80.19 80 SER A C 1
ATOM 625 O O . SER A 1 80 ? 12.629 7.063 -3.143 1.00 80.19 80 SER A O 1
ATOM 627 N N . ASP A 1 81 ? 12.714 4.816 -2.903 1.00 81.25 81 ASP A N 1
ATOM 628 C CA . ASP A 1 81 ? 11.848 4.481 -4.039 1.00 81.25 81 ASP A CA 1
ATOM 629 C C . ASP A 1 81 ? 10.362 4.557 -3.653 1.00 81.25 81 ASP A C 1
ATOM 631 O O . ASP A 1 81 ? 9.469 4.661 -4.499 1.00 81.25 81 ASP A O 1
ATOM 635 N N . LEU A 1 82 ? 10.079 4.576 -2.348 1.00 85.81 82 LEU A N 1
ATOM 636 C CA . LEU A 1 82 ? 8.745 4.828 -1.830 1.00 85.81 82 LEU A CA 1
ATOM 637 C C . LEU A 1 82 ? 8.339 6.304 -1.973 1.00 85.81 82 LEU A C 1
ATOM 639 O O . LEU A 1 82 ? 9.160 7.221 -1.868 1.00 85.81 82 LEU A O 1
ATOM 643 N N . PRO A 1 83 ? 7.029 6.582 -2.095 1.00 87.50 83 PRO A N 1
ATOM 644 C CA . PRO A 1 83 ? 6.510 7.940 -2.091 1.00 87.50 83 PRO A CA 1
ATOM 645 C C . PRO A 1 83 ? 7.015 8.779 -0.917 1.00 87.50 83 PRO A C 1
ATOM 647 O O . PRO A 1 83 ? 6.996 8.379 0.248 1.00 87.50 83 PRO A O 1
ATOM 650 N N . LYS A 1 84 ? 7.397 10.025 -1.203 1.00 88.00 84 LYS A N 1
ATOM 651 C CA . LYS A 1 84 ? 7.838 10.966 -0.162 1.00 88.00 84 LYS A CA 1
ATOM 652 C C . LYS A 1 84 ? 6.690 11.487 0.712 1.00 88.00 84 LYS A C 1
ATOM 654 O O . LYS A 1 84 ? 6.953 11.996 1.794 1.00 88.00 84 LYS A O 1
ATOM 659 N N . ALA A 1 85 ? 5.438 11.331 0.275 1.00 89.25 85 ALA A N 1
ATOM 660 C CA . ALA A 1 85 ? 4.261 11.851 0.965 1.00 89.25 85 ALA A CA 1
ATOM 661 C C . ALA A 1 85 ? 3.085 10.859 0.977 1.00 89.25 85 ALA A C 1
ATOM 663 O O . ALA A 1 85 ? 2.846 10.127 0.013 1.00 89.25 85 ALA A O 1
ATOM 664 N N . ALA A 1 86 ? 2.307 10.882 2.061 1.00 89.19 86 ALA A N 1
ATOM 665 C CA . ALA A 1 86 ? 1.184 9.972 2.310 1.00 89.19 86 ALA A CA 1
ATOM 666 C C . ALA A 1 86 ? 0.064 10.062 1.251 1.00 89.19 86 ALA A C 1
ATOM 668 O O . ALA A 1 86 ? -0.551 9.064 0.866 1.00 89.19 86 ALA A O 1
ATOM 669 N N . ASN A 1 87 ? -0.193 11.261 0.723 1.00 89.44 87 ASN A N 1
ATOM 670 C CA . ASN A 1 87 ? -1.155 11.468 -0.363 1.00 89.44 87 ASN A CA 1
ATOM 671 C C . ASN A 1 87 ? -0.706 10.802 -1.678 1.00 89.44 87 ASN A C 1
ATOM 673 O O . ASN A 1 87 ? -1.536 10.234 -2.387 1.00 89.44 87 ASN A O 1
ATOM 677 N N . LYS A 1 88 ? 0.597 10.826 -1.984 1.00 90.25 88 LYS A N 1
ATOM 678 C CA . LYS A 1 88 ? 1.182 10.159 -3.154 1.00 90.25 88 LYS A CA 1
ATOM 679 C C . LYS A 1 88 ? 1.112 8.641 -3.013 1.00 90.25 88 LYS A C 1
ATOM 681 O O . LYS A 1 88 ? 0.716 7.985 -3.971 1.00 90.25 88 LYS A O 1
ATOM 686 N N . LEU A 1 89 ? 1.372 8.114 -1.812 1.00 90.69 89 LEU A N 1
ATOM 687 C CA . LEU A 1 89 ? 1.151 6.699 -1.497 1.00 90.69 89 LEU A CA 1
ATOM 688 C C . LEU A 1 89 ? -0.302 6.298 -1.764 1.00 90.69 89 LEU A C 1
ATOM 690 O O . LEU A 1 89 ? -0.561 5.352 -2.496 1.00 90.69 89 LEU A O 1
ATOM 694 N N . SER A 1 90 ? -1.259 7.078 -1.261 1.00 89.94 90 SER A N 1
ATOM 695 C CA . SER A 1 90 ? -2.685 6.807 -1.484 1.00 89.94 90 SER A CA 1
ATOM 696 C C . SER A 1 90 ? -3.073 6.837 -2.969 1.00 89.94 90 SER A C 1
ATOM 698 O O . SER A 1 90 ? -3.956 6.097 -3.394 1.00 89.94 90 SER A O 1
ATOM 700 N N . GLY A 1 91 ? -2.469 7.725 -3.765 1.00 89.38 91 GLY A N 1
ATOM 701 C CA . GLY A 1 91 ? -2.686 7.787 -5.213 1.00 89.38 91 GLY A CA 1
ATOM 702 C C . GLY A 1 91 ? -2.127 6.564 -5.940 1.00 89.38 91 GLY A C 1
ATOM 703 O O . GLY A 1 91 ? -2.822 5.972 -6.762 1.00 89.38 91 GLY A O 1
ATOM 704 N N . GLN A 1 92 ? -0.904 6.152 -5.599 1.00 88.62 92 GLN A N 1
ATOM 705 C CA . GLN A 1 92 ? -0.279 4.962 -6.178 1.00 88.62 92 GLN A CA 1
ATOM 706 C C . GLN A 1 92 ? -1.022 3.685 -5.798 1.00 88.62 92 GLN A C 1
ATOM 708 O O . GLN A 1 92 ? -1.319 2.899 -6.687 1.00 88.62 92 GLN A O 1
ATOM 713 N N . LEU A 1 93 ? -1.416 3.531 -4.530 1.00 90.56 93 LEU A N 1
ATOM 714 C CA . LEU A 1 93 ? -2.220 2.399 -4.071 1.00 90.56 93 LEU A CA 1
ATOM 715 C C . LEU A 1 93 ? -3.508 2.251 -4.884 1.00 90.56 93 LEU A C 1
ATOM 717 O O . LEU A 1 93 ? -3.807 1.157 -5.334 1.00 90.56 93 LEU A O 1
ATOM 721 N N . ARG A 1 94 ? -4.230 3.346 -5.166 1.00 90.00 94 ARG A N 1
ATOM 722 C CA . ARG A 1 94 ? -5.420 3.292 -6.039 1.00 90.00 94 ARG A CA 1
ATOM 723 C C . ARG A 1 94 ? -5.096 2.821 -7.452 1.00 90.00 94 ARG A C 1
ATOM 725 O O . ARG A 1 94 ? -5.881 2.075 -8.023 1.00 90.00 94 ARG A O 1
ATOM 732 N N . LYS A 1 95 ? -3.963 3.264 -8.002 1.00 86.62 95 LYS A N 1
ATOM 733 C CA . LYS A 1 95 ? -3.519 2.889 -9.348 1.00 86.62 95 LYS A CA 1
ATOM 734 C C . LYS A 1 95 ? -3.162 1.403 -9.434 1.00 86.62 95 LYS A C 1
ATOM 736 O O . LYS A 1 95 ? -3.486 0.779 -10.433 1.00 86.62 95 LYS A O 1
ATOM 741 N N . ILE A 1 96 ? -2.510 0.849 -8.410 1.00 85.56 96 ILE A N 1
ATOM 742 C CA . ILE A 1 96 ? -2.067 -0.555 -8.408 1.00 85.56 96 ILE A CA 1
ATOM 743 C C . ILE A 1 96 ? -3.111 -1.525 -7.838 1.00 85.56 96 ILE A C 1
ATOM 745 O O . ILE A 1 96 ? -3.000 -2.723 -8.072 1.00 85.56 96 ILE A O 1
ATOM 749 N N . ASN A 1 97 ? -4.138 -1.032 -7.132 1.00 87.19 97 ASN A N 1
ATOM 750 C CA . ASN A 1 97 ? -5.170 -1.857 -6.492 1.00 87.19 97 ASN A CA 1
ATOM 751 C C . ASN A 1 97 ? -5.812 -2.901 -7.427 1.00 87.19 97 ASN A C 1
ATOM 753 O O . ASN A 1 97 ? -5.960 -4.040 -6.996 1.00 87.19 97 ASN A O 1
ATOM 757 N N . PRO A 1 98 ? -6.155 -2.594 -8.697 1.00 84.19 98 PRO A N 1
ATOM 758 C CA . PRO A 1 98 ? -6.699 -3.604 -9.606 1.00 84.19 98 PRO A CA 1
ATOM 759 C C . PRO A 1 98 ? -5.777 -4.813 -9.799 1.00 84.19 98 PRO A C 1
ATOM 761 O O . PRO A 1 98 ? -6.252 -5.945 -9.822 1.00 84.19 98 PRO A O 1
ATOM 764 N N . GLY A 1 99 ? -4.464 -4.598 -9.898 1.00 78.19 99 GLY A N 1
ATOM 765 C CA . GLY A 1 99 ? -3.525 -5.709 -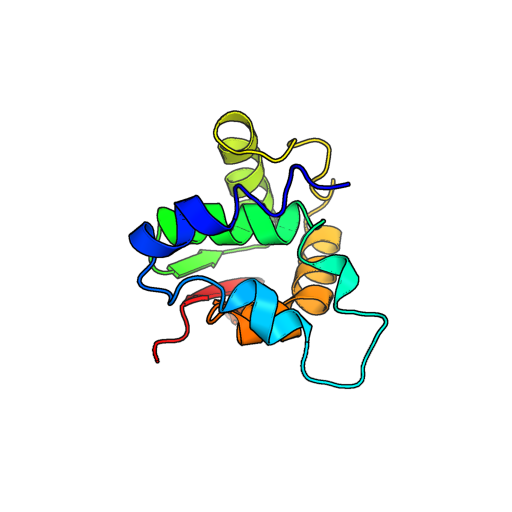10.021 1.00 78.19 99 GLY A CA 1
ATOM 766 C C . GLY A 1 99 ? -3.135 -6.333 -8.681 1.00 78.19 99 GLY A C 1
ATOM 767 O O . GLY A 1 99 ? -2.883 -7.530 -8.653 1.00 78.19 99 GLY A O 1
ATOM 768 N N . LEU A 1 100 ? -3.200 -5.594 -7.564 1.00 82.69 100 LEU A N 1
ATOM 769 C CA . LEU A 1 100 ? -3.144 -6.200 -6.225 1.00 82.69 100 LEU A CA 1
ATOM 770 C C . LEU A 1 100 ? -4.286 -7.214 -6.040 1.00 82.69 100 LEU A C 1
ATOM 772 O O . LEU A 1 100 ? -4.055 -8.331 -5.583 1.00 82.69 100 LEU A O 1
ATOM 776 N N . ARG A 1 101 ? -5.503 -6.878 -6.490 1.00 84.31 101 ARG A N 1
ATOM 777 C CA . ARG A 1 101 ? -6.657 -7.792 -6.425 1.00 84.31 101 ARG A CA 1
ATOM 778 C C . ARG A 1 101 ? -6.447 -9.058 -7.243 1.00 84.31 101 ARG A C 1
ATOM 780 O O . ARG A 1 101 ? -6.844 -10.131 -6.803 1.00 84.31 101 ARG A O 1
ATOM 787 N N . ALA A 1 102 ? -5.795 -8.945 -8.400 1.00 77.50 102 ALA A N 1
ATOM 788 C CA . ALA A 1 102 ? -5.470 -10.093 -9.245 1.00 77.50 102 ALA A CA 1
ATOM 789 C C . ALA A 1 102 ? -4.524 -11.096 -8.558 1.00 77.50 102 ALA A C 1
ATOM 791 O O . ALA A 1 102 ? -4.498 -12.261 -8.940 1.00 77.50 102 ALA A O 1
ATOM 792 N N . VAL A 1 103 ? -3.783 -10.654 -7.538 1.00 74.69 103 VAL A N 1
ATOM 793 C CA . VAL A 1 103 ? -2.851 -11.480 -6.756 1.00 74.69 103 VAL A CA 1
ATOM 794 C C . VAL A 1 103 ? -3.378 -11.765 -5.344 1.00 74.69 103 VAL A C 1
ATOM 796 O O . VAL A 1 103 ? -2.623 -12.156 -4.461 1.00 74.69 103 VAL A O 1
ATOM 799 N N . GLY A 1 104 ? -4.683 -11.570 -5.120 1.00 81.44 104 GLY A N 1
ATOM 800 C CA . GLY A 1 104 ? -5.347 -11.898 -3.857 1.00 81.44 104 GLY A CA 1
ATOM 801 C C . GLY A 1 104 ? -5.152 -10.865 -2.746 1.00 81.44 104 GLY A C 1
ATOM 802 O O . GLY A 1 104 ? -5.354 -11.189 -1.580 1.00 81.44 104 GLY A O 1
ATOM 803 N N . LEU A 1 105 ? -4.767 -9.629 -3.072 1.00 85.94 105 LEU A N 1
ATOM 804 C CA . LEU A 1 105 ? -4.604 -8.535 -2.112 1.00 85.94 105 LEU A CA 1
ATOM 805 C C . LEU A 1 105 ? -5.599 -7.409 -2.397 1.00 85.94 105 LEU A C 1
ATOM 807 O O . LEU A 1 105 ? -5.769 -6.995 -3.538 1.00 85.94 105 LEU A O 1
ATOM 811 N N . GLU A 1 106 ? -6.225 -6.846 -1.370 1.00 89.94 106 GLU A N 1
ATOM 812 C CA . GLU A 1 106 ? -7.140 -5.718 -1.541 1.00 89.94 106 GLU A CA 1
ATOM 813 C C . GLU A 1 106 ? -6.732 -4.506 -0.711 1.00 89.94 106 GLU A C 1
ATOM 815 O O . GLU A 1 106 ? -6.371 -4.619 0.460 1.00 89.94 106 GLU A O 1
ATOM 820 N N . VAL A 1 107 ? -6.837 -3.325 -1.328 1.00 92.44 107 VAL A N 1
ATOM 821 C CA . VAL A 1 107 ? -6.694 -2.030 -0.667 1.00 92.44 107 VAL A CA 1
ATOM 822 C C . VAL A 1 107 ? -8.009 -1.260 -0.748 1.00 92.44 107 VAL A C 1
ATOM 824 O O . VAL A 1 107 ? -8.435 -0.816 -1.818 1.00 92.44 107 VAL A O 1
ATOM 827 N N . ASN A 1 108 ? -8.617 -1.034 0.412 1.00 93.94 108 ASN A N 1
ATOM 828 C CA . ASN A 1 108 ? -9.857 -0.289 0.582 1.00 93.94 108 ASN A CA 1
ATOM 829 C C . ASN A 1 108 ? -9.595 1.066 1.254 1.00 93.94 108 ASN A C 1
ATOM 831 O O . ASN A 1 108 ? -8.730 1.207 2.118 1.00 93.94 108 ASN A O 1
ATOM 835 N N . PHE A 1 109 ? -10.346 2.091 0.847 1.00 93.06 109 PHE A N 1
ATOM 836 C CA . PHE A 1 109 ? -10.239 3.447 1.391 1.00 93.06 109 PHE A CA 1
ATOM 837 C C . PHE A 1 109 ? -11.561 3.836 2.036 1.00 93.06 109 PHE A C 1
ATOM 839 O O . PHE A 1 109 ? -12.563 4.012 1.347 1.00 93.06 109 PHE A O 1
ATOM 846 N N . GLU A 1 110 ? -11.550 4.035 3.346 1.00 92.38 110 GLU A N 1
ATOM 847 C CA . GLU A 1 110 ? -12.748 4.319 4.130 1.00 92.38 110 GL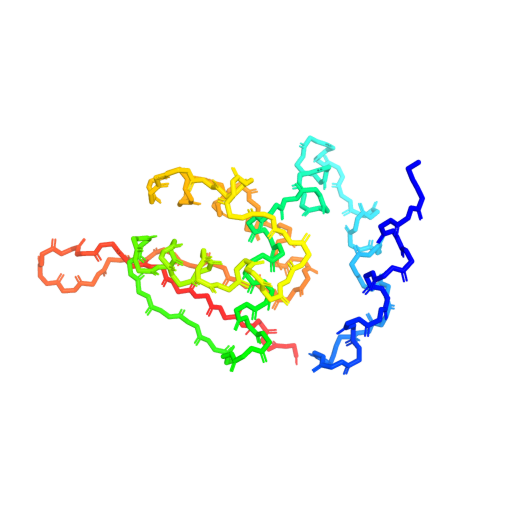U A CA 1
ATOM 848 C C . GLU A 1 110 ? -12.629 5.670 4.839 1.00 92.38 110 GLU A C 1
ATOM 850 O O . GLU A 1 110 ? -11.547 6.247 4.990 1.00 92.38 110 GLU A O 1
ATOM 855 N N . ARG A 1 111 ? -13.768 6.187 5.301 1.00 90.81 111 ARG A N 1
ATOM 856 C CA . ARG A 1 111 ? -13.818 7.302 6.249 1.00 90.81 111 ARG A CA 1
ATOM 857 C C . ARG A 1 111 ? -14.402 6.796 7.556 1.00 90.81 111 ARG A C 1
ATOM 859 O O . ARG A 1 111 ? -15.469 6.191 7.545 1.00 90.81 111 ARG A O 1
ATOM 866 N N . ARG A 1 112 ? -13.721 7.057 8.671 1.00 85.75 112 ARG A N 1
ATOM 867 C CA . ARG A 1 112 ? -14.172 6.658 10.010 1.00 85.75 112 ARG A CA 1
ATOM 868 C C . ARG A 1 112 ? -14.389 7.852 10.931 1.00 85.75 112 ARG A C 1
ATOM 870 O O . ARG A 1 112 ? -13.683 8.857 10.854 1.00 85.75 112 ARG A O 1
ATOM 877 N N . GLY A 1 113 ? -15.348 7.681 11.841 1.00 81.94 113 GLY A N 1
ATOM 878 C CA . GLY A 1 113 ? -15.703 8.652 12.874 1.00 81.94 113 GLY A CA 1
ATOM 879 C C . GLY A 1 113 ? -16.503 9.849 12.354 1.00 81.94 113 GLY A C 1
ATOM 880 O O . GLY A 1 113 ? -16.628 10.068 11.150 1.00 81.94 113 GLY A O 1
ATOM 881 N N . LYS A 1 114 ? -17.025 10.656 13.287 1.00 78.38 114 LYS A N 1
ATOM 882 C CA . LYS A 1 114 ? -17.804 11.869 12.971 1.00 78.38 114 LYS A CA 1
ATOM 883 C C . LYS A 1 114 ? -17.002 12.915 12.183 1.00 78.38 114 LYS A C 1
ATOM 885 O O . LYS A 1 114 ? -17.590 13.669 11.420 1.00 78.38 114 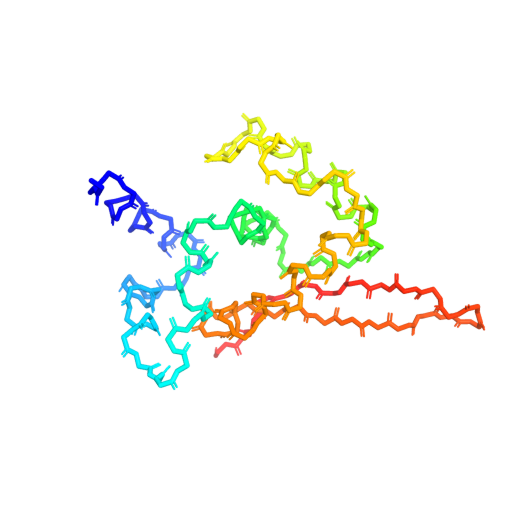LYS A O 1
ATOM 890 N N . SER A 1 115 ? -15.677 12.944 12.341 1.00 80.88 115 SER A N 1
ATOM 891 C CA . SER A 1 115 ? -14.772 13.847 11.615 1.00 80.88 115 SER A CA 1
ATOM 892 C C . SER A 1 115 ? -14.399 13.360 10.207 1.00 80.88 115 SER A C 1
ATOM 894 O O . SER A 1 115 ? -13.798 14.115 9.446 1.00 80.88 115 SER A O 1
ATOM 896 N N . GLY A 1 116 ? -14.732 12.115 9.837 1.00 86.44 116 GLY A N 1
ATOM 897 C CA . GLY A 1 116 ? -14.471 11.576 8.501 1.00 86.44 116 GLY A CA 1
ATOM 898 C C . GLY A 1 116 ? -12.994 11.298 8.201 1.00 86.44 116 GLY A C 1
ATOM 899 O O . GLY A 1 116 ? -12.558 11.463 7.056 1.00 86.44 116 GLY A O 1
ATOM 900 N N . THR A 1 117 ? -12.220 10.874 9.203 1.00 88.75 117 THR A N 1
ATOM 901 C CA . THR A 1 117 ? -10.797 10.539 9.050 1.00 88.75 117 THR A CA 1
ATOM 902 C C . THR A 1 117 ? -10.614 9.465 7.981 1.00 88.75 117 THR A C 1
ATOM 904 O O . THR A 1 117 ? -11.244 8.409 8.034 1.00 88.75 117 THR A O 1
ATOM 907 N N . ARG A 1 118 ? -9.744 9.735 7.002 1.00 91.25 118 ARG A N 1
ATOM 908 C CA . ARG A 1 118 ? -9.446 8.808 5.903 1.00 91.25 118 ARG A CA 1
ATOM 909 C C . ARG A 1 118 ? -8.528 7.698 6.397 1.00 91.25 118 ARG A C 1
ATOM 911 O O . ARG A 1 118 ? -7.402 7.977 6.807 1.00 91.25 118 ARG A O 1
ATOM 918 N N . VAL A 1 119 ? -8.996 6.464 6.294 1.00 93.69 119 VAL A N 1
ATOM 919 C CA . VAL A 1 119 ? -8.235 5.262 6.632 1.00 93.69 119 VAL A CA 1
ATOM 920 C C . VAL A 1 119 ? -8.094 4.375 5.400 1.00 93.69 119 VAL A C 1
ATOM 922 O O . VAL A 1 119 ? -8.935 4.382 4.502 1.00 93.69 119 VAL A O 1
ATOM 925 N N . ILE A 1 120 ? -6.993 3.647 5.351 1.00 95.19 120 ILE A N 1
ATOM 926 C CA . ILE A 1 120 ? -6.685 2.624 4.367 1.00 95.19 120 ILE A CA 1
ATOM 927 C C . ILE A 1 120 ? -6.784 1.292 5.103 1.00 95.19 120 ILE A C 1
ATOM 929 O O . ILE A 1 120 ? -6.243 1.157 6.200 1.00 95.19 120 ILE A O 1
ATOM 933 N N . LYS A 1 121 ? -7.494 0.337 4.514 1.00 94.50 121 LYS A N 1
ATOM 934 C CA . LYS A 1 121 ? -7.571 -1.048 4.966 1.00 94.50 121 LYS A CA 1
ATOM 935 C C . LYS A 1 121 ? -6.910 -1.918 3.905 1.00 94.50 121 LYS A C 1
ATOM 937 O O . LYS A 1 121 ? -7.193 -1.750 2.722 1.00 94.50 121 LYS A O 1
ATOM 942 N N . ILE A 1 122 ? -6.009 -2.787 4.332 1.00 93.56 122 ILE A N 1
ATOM 943 C CA . ILE A 1 122 ? -5.251 -3.687 3.474 1.00 93.56 122 ILE A CA 1
ATOM 944 C C . ILE A 1 122 ? -5.451 -5.096 4.014 1.00 93.56 122 ILE A C 1
ATOM 946 O O . ILE A 1 122 ? -5.215 -5.340 5.197 1.00 93.56 122 ILE A O 1
ATOM 950 N N . GLU A 1 123 ? -5.890 -6.014 3.167 1.00 91.56 123 GLU A N 1
ATOM 951 C CA . GLU A 1 123 ? -6.162 -7.391 3.571 1.00 91.56 123 GLU A CA 1
ATOM 952 C C . GLU A 1 123 ? -5.927 -8.376 2.428 1.00 91.56 123 GLU A C 1
ATOM 954 O O . GLU A 1 123 ? -5.939 -8.008 1.250 1.00 91.56 123 GLU A O 1
ATOM 959 N N . LYS A 1 124 ? -5.700 -9.640 2.790 1.00 87.00 124 LYS A N 1
ATOM 960 C CA . LYS A 1 124 ? -5.725 -10.744 1.831 1.00 87.00 124 LYS A CA 1
ATOM 961 C C . LYS A 1 124 ? -7.180 -11.070 1.506 1.00 87.00 124 LYS A C 1
ATOM 963 O O . LYS A 1 124 ? -8.000 -11.222 2.410 1.00 87.00 124 LYS A O 1
ATOM 968 N N . ILE A 1 125 ? -7.489 -11.204 0.225 1.00 83.94 125 ILE A N 1
ATOM 969 C CA . ILE A 1 125 ? -8.770 -11.731 -0.233 1.00 83.94 125 ILE A CA 1
ATOM 970 C C . ILE A 1 125 ? -8.716 -13.238 0.016 1.00 83.94 125 ILE A C 1
ATOM 972 O O . ILE A 1 125 ? -7.950 -13.948 -0.636 1.00 83.94 125 ILE A O 1
ATOM 976 N N . ALA A 1 126 ? -9.487 -13.725 0.988 1.00 64.75 126 ALA A N 1
ATOM 977 C CA . ALA A 1 126 ? -9.664 -15.159 1.173 1.00 64.75 126 ALA A CA 1
ATOM 978 C C . ALA A 1 126 ? -10.287 -15.740 -0.107 1.00 64.75 126 ALA A C 1
ATOM 980 O O . ALA A 1 126 ? -11.359 -15.295 -0.523 1.00 64.75 126 ALA A O 1
ATOM 981 N N . SER A 1 127 ? -9.575 -16.670 -0.748 1.00 50.62 127 SER A N 1
ATOM 982 C CA . SER A 1 127 ? -10.110 -17.519 -1.820 1.00 50.62 127 SER A CA 1
ATOM 983 C C . SER A 1 127 ? -10.699 -18.789 -1.231 1.00 50.62 127 SER A C 1
ATOM 985 O O . SER A 1 127 ? -10.090 -19.307 -0.267 1.00 50.62 127 SER A O 1
#

Sequence (127 aa):
MADFAEWVTAAEPALGFKSGTFLQAYQTNREQSQKLTIEDSPVALAIQSLLERESCWQGTATELLKLIKGYATKYEYSASDLPKAANKLSGQLRKINPGLRAVGLEVNFERRGKSGTRVIKIEKIAS